Protein AF-A0A9W6RF99-F1 (afdb_monomer_lite)

Radius of gyration: 25.58 Å; chains: 1; bounding box: 56×23×79 Å

pLDDT: mean 87.83, std 12.97, range [37.12, 98.5]

Structure (mmCIF, N/CA/C/O backbone):
data_AF-A0A9W6RF99-F1
#
_entry.id   AF-A0A9W6RF99-F1
#
loop_
_atom_site.group_PDB
_atom_site.id
_atom_site.type_symbol
_atom_site.label_atom_id
_atom_site.label_alt_id
_atom_site.label_comp_id
_atom_site.label_asym_id
_atom_site.label_entity_id
_atom_site.label_seq_id
_atom_site.pdbx_PDB_ins_code
_atom_site.Cartn_x
_atom_site.Cartn_y
_atom_site.Cartn_z
_atom_site.occupancy
_atom_site.B_iso_or_equiv
_atom_site.auth_seq_id
_atom_site.auth_comp_id
_atom_site.auth_asym_id
_atom_site.auth_atom_id
_atom_site.pdbx_PDB_model_num
ATOM 1 N N . MET A 1 1 ? -36.256 14.049 34.912 1.00 37.12 1 MET A N 1
ATOM 2 C CA . MET A 1 1 ? -34.787 13.949 34.977 1.00 37.12 1 MET A CA 1
ATOM 3 C C . MET A 1 1 ? -34.401 13.049 33.821 1.00 37.12 1 MET A C 1
ATOM 5 O O . MET A 1 1 ? -34.672 11.861 33.878 1.00 37.12 1 MET A O 1
ATOM 9 N N . THR A 1 2 ? -34.014 13.641 32.698 1.00 42.06 2 THR A N 1
ATOM 10 C CA . THR A 1 2 ? -33.744 12.916 31.453 1.00 42.06 2 THR A CA 1
ATOM 11 C C . THR A 1 2 ? -32.398 12.228 31.618 1.00 42.06 2 THR A C 1
ATOM 13 O O . THR A 1 2 ? -31.389 12.909 31.787 1.00 42.06 2 THR A O 1
ATOM 16 N N . GLU A 1 3 ? -32.399 10.896 31.659 1.00 45.94 3 GLU A N 1
ATOM 17 C CA . GLU A 1 3 ? -31.176 10.100 31.619 1.00 45.94 3 GLU A CA 1
ATOM 18 C C . GLU A 1 3 ? -30.317 10.582 30.448 1.00 45.94 3 GLU A C 1
ATOM 20 O O . GLU A 1 3 ? -30.777 10.633 29.305 1.00 45.94 3 GLU A O 1
ATOM 25 N N . LEU A 1 4 ? -29.061 10.931 30.726 1.00 49.78 4 LEU A N 1
ATOM 26 C CA . LEU A 1 4 ? -28.012 10.896 29.718 1.00 49.78 4 L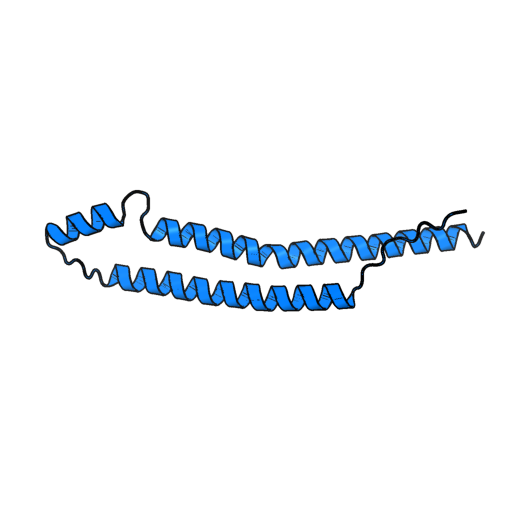EU A CA 1
ATOM 27 C C . LEU A 1 4 ? -27.865 9.424 29.318 1.00 49.78 4 LEU A C 1
ATOM 29 O O . LEU A 1 4 ? -27.016 8.718 29.856 1.00 49.78 4 LEU A O 1
ATOM 33 N N . GLN A 1 5 ? -28.731 8.933 28.429 1.00 55.44 5 GLN A N 1
ATOM 34 C CA . GLN A 1 5 ? -28.505 7.662 27.754 1.00 55.44 5 GLN A CA 1
ATOM 35 C C . GLN A 1 5 ? -27.307 7.876 26.834 1.00 55.44 5 GLN A C 1
ATOM 37 O O . GLN A 1 5 ? -27.436 8.284 25.681 1.00 55.44 5 GLN A O 1
ATOM 42 N N . GLY A 1 6 ? -26.118 7.713 27.415 1.00 58.31 6 GLY A N 1
ATOM 43 C CA . GLY A 1 6 ? -24.863 7.712 26.690 1.00 58.31 6 GLY A CA 1
ATOM 44 C C . GLY A 1 6 ? -24.938 6.679 25.573 1.00 58.31 6 GLY A C 1
ATOM 45 O O . GLY A 1 6 ? -25.513 5.602 25.739 1.00 58.31 6 GLY A O 1
ATOM 46 N N . VAL A 1 7 ? -24.380 7.023 24.417 1.00 67.06 7 VAL A N 1
ATOM 47 C CA . VAL A 1 7 ? -24.238 6.078 23.311 1.00 67.06 7 VAL A CA 1
ATOM 48 C C . VAL A 1 7 ? -23.283 4.983 23.775 1.00 67.06 7 VAL A C 1
ATOM 50 O O . VAL A 1 7 ? -22.081 5.212 23.870 1.00 67.06 7 VAL A O 1
ATOM 53 N N . GLN A 1 8 ? -23.812 3.799 24.084 1.00 72.00 8 GLN A N 1
ATOM 54 C CA . GLN A 1 8 ? -22.971 2.645 24.380 1.00 72.00 8 GLN A CA 1
ATOM 55 C C . GLN A 1 8 ? -22.248 2.195 23.112 1.00 72.00 8 GLN A C 1
ATOM 57 O O . GLN A 1 8 ? -22.869 1.957 22.074 1.00 72.00 8 GLN A O 1
ATOM 62 N N . ILE A 1 9 ? -20.930 2.030 23.214 1.00 76.81 9 ILE A N 1
ATOM 63 C CA . ILE A 1 9 ? -20.148 1.381 22.167 1.00 76.81 9 ILE A CA 1
ATOM 64 C C . ILE A 1 9 ? -20.542 -0.096 22.103 1.00 76.81 9 ILE A C 1
ATOM 66 O O . ILE A 1 9 ? -20.332 -0.859 23.049 1.00 76.81 9 ILE A O 1
ATOM 70 N N . ASP A 1 10 ? -21.046 -0.522 20.946 1.00 85.81 10 ASP A N 1
ATOM 71 C CA . ASP A 1 10 ? -21.163 -1.940 20.628 1.00 85.81 10 ASP A CA 1
ATOM 72 C C . ASP A 1 10 ? -19.773 -2.511 20.315 1.00 85.81 10 ASP A C 1
ATOM 74 O O . ASP A 1 10 ? -19.291 -2.506 19.177 1.00 85.81 10 ASP A O 1
ATOM 78 N N . ASN A 1 11 ? -19.131 -3.029 21.360 1.00 82.56 11 ASN A N 1
ATOM 79 C CA . ASN A 1 11 ? -17.816 -3.659 21.287 1.00 82.56 11 ASN A CA 1
ATOM 80 C C . ASN A 1 11 ? -17.763 -4.836 20.300 1.00 82.56 11 ASN A C 1
ATOM 82 O O . ASN A 1 11 ? -16.707 -5.104 19.728 1.00 82.56 11 ASN A O 1
ATOM 86 N N . THR A 1 12 ? -18.885 -5.524 20.060 1.00 85.06 12 THR A N 1
ATOM 87 C CA . THR A 1 12 ? -18.932 -6.635 19.099 1.00 85.06 12 THR A CA 1
ATOM 88 C C . THR A 1 12 ? -18.837 -6.106 17.675 1.00 85.06 12 THR A C 1
ATOM 90 O O . THR A 1 12 ? -18.038 -6.606 16.879 1.00 85.06 12 THR A O 1
ATOM 93 N N . THR A 1 13 ? -19.623 -5.078 17.353 1.00 88.12 13 THR A N 1
ATOM 94 C CA . THR A 1 13 ? -19.591 -4.431 16.035 1.00 88.12 13 THR A CA 1
ATOM 95 C C . THR A 1 13 ? -18.231 -3.791 15.770 1.00 88.12 13 THR A C 1
ATOM 97 O O . THR A 1 13 ? -17.643 -4.018 14.710 1.00 88.12 13 THR A O 1
ATOM 100 N N . VAL A 1 14 ? -17.677 -3.073 16.751 1.00 88.38 14 VAL A N 1
ATOM 101 C CA . VAL A 1 14 ? -16.343 -2.468 16.635 1.00 88.38 14 VAL A CA 1
ATOM 102 C C . VAL A 1 14 ? -15.256 -3.529 16.467 1.00 88.38 14 VAL A C 1
ATOM 104 O O . VAL A 1 14 ? -14.413 -3.400 15.581 1.00 88.38 14 VAL A O 1
ATOM 107 N N . GLY A 1 15 ? -15.297 -4.609 17.252 1.00 89.19 15 GLY A N 1
ATOM 108 C CA . GLY A 1 15 ? -14.343 -5.712 17.137 1.00 89.19 15 GLY A CA 1
ATOM 109 C C . GLY A 1 15 ? -14.348 -6.345 15.745 1.00 89.19 15 GLY A C 1
ATOM 110 O O . GLY A 1 15 ? -13.290 -6.497 15.137 1.00 89.19 15 GLY A O 1
ATOM 111 N N . ARG A 1 16 ? -15.535 -6.636 15.193 1.00 92.56 16 ARG A N 1
ATOM 112 C CA . ARG A 1 16 ? -15.677 -7.168 13.824 1.00 92.56 16 ARG A CA 1
ATOM 113 C C . ARG A 1 16 ? -15.132 -6.204 12.773 1.00 92.56 16 ARG A C 1
ATOM 115 O O . ARG A 1 16 ? -14.420 -6.639 11.871 1.00 92.56 16 ARG A O 1
ATOM 122 N N . GLY A 1 17 ? -15.445 -4.914 12.899 1.00 93.19 17 GLY A N 1
ATOM 123 C CA . GLY A 1 17 ? -14.955 -3.878 11.990 1.00 93.19 17 GLY A CA 1
ATOM 124 C C . GLY A 1 17 ? -13.429 -3.772 11.996 1.00 93.19 17 GLY A C 1
ATOM 125 O O . GLY A 1 17 ? -12.816 -3.758 10.932 1.00 93.19 17 GLY A O 1
ATOM 126 N N . LEU A 1 18 ? -12.809 -3.779 13.180 1.00 92.88 18 LEU A N 1
ATOM 127 C CA . LEU A 1 18 ? -11.351 -3.750 13.322 1.00 92.88 18 LEU A CA 1
ATOM 128 C C . LEU A 1 18 ? -10.691 -5.005 12.737 1.00 92.88 18 LEU A C 1
ATOM 130 O O . LEU A 1 18 ? -9.703 -4.886 12.022 1.00 92.88 18 LEU A O 1
ATOM 134 N N . SER A 1 19 ? -11.249 -6.198 12.963 1.00 93.00 19 SER A N 1
ATOM 135 C CA . SER A 1 19 ? -10.719 -7.430 12.358 1.00 93.00 19 SER A CA 1
ATOM 136 C C . SER A 1 19 ? -10.825 -7.434 10.828 1.00 93.00 19 SER A C 1
ATOM 138 O O . SER A 1 19 ? -9.901 -7.879 10.143 1.00 93.00 19 SER A O 1
ATOM 140 N N . ALA A 1 20 ? -11.934 -6.926 10.280 1.00 94.75 20 ALA A N 1
ATOM 141 C CA . ALA A 1 20 ? -12.100 -6.779 8.836 1.00 94.75 20 ALA A CA 1
ATOM 142 C C . ALA A 1 20 ? -11.103 -5.761 8.256 1.00 94.75 20 ALA A C 1
ATOM 144 O O . ALA A 1 20 ? -10.500 -6.020 7.215 1.00 94.75 20 ALA A O 1
ATOM 145 N N . TRP A 1 21 ? -10.880 -4.643 8.957 1.00 95.12 21 TRP A N 1
ATOM 146 C CA . TRP A 1 21 ? -9.879 -3.643 8.586 1.00 95.12 21 TRP A CA 1
ATOM 147 C C . TRP A 1 21 ? -8.462 -4.216 8.582 1.00 95.12 21 TRP A C 1
ATOM 149 O O . TRP A 1 21 ? -7.736 -4.032 7.607 1.00 95.12 21 TRP A O 1
ATOM 159 N N . ASP A 1 22 ? -8.068 -4.937 9.634 1.00 94.00 22 ASP A N 1
ATOM 160 C CA . ASP A 1 22 ? -6.735 -5.544 9.739 1.00 94.00 22 ASP A CA 1
ATOM 161 C C . ASP A 1 22 ? -6.488 -6.529 8.584 1.00 94.00 22 ASP A C 1
ATOM 163 O O . ASP A 1 22 ? -5.420 -6.519 7.973 1.00 94.00 22 ASP A O 1
ATOM 167 N N . THR A 1 23 ? -7.500 -7.328 8.231 1.00 96.56 23 THR A N 1
ATOM 168 C CA . THR A 1 23 ? -7.422 -8.273 7.104 1.00 96.56 23 THR A CA 1
ATOM 169 C C . THR A 1 23 ? -7.237 -7.536 5.777 1.00 96.56 23 THR A C 1
ATOM 171 O O . THR A 1 23 ? -6.282 -7.804 5.049 1.00 96.56 23 THR A O 1
ATOM 174 N N . MET A 1 24 ? -8.114 -6.570 5.487 1.00 97.50 24 MET A N 1
ATOM 175 C CA . MET A 1 24 ? -8.096 -5.805 4.237 1.00 97.50 24 MET A CA 1
ATOM 176 C C . MET A 1 24 ? -6.806 -4.995 4.079 1.00 97.50 24 MET A C 1
ATOM 178 O O . MET A 1 24 ? -6.189 -5.016 3.017 1.00 97.50 24 MET A O 1
ATOM 182 N N . SER A 1 25 ? -6.370 -4.303 5.133 1.00 97.12 25 SER A N 1
ATOM 183 C CA . SER A 1 25 ? -5.169 -3.463 5.088 1.00 97.12 25 SER A CA 1
ATOM 184 C C . SER A 1 25 ? -3.889 -4.289 4.939 1.00 97.12 25 SER A C 1
ATOM 186 O O . SER A 1 25 ? -3.001 -3.898 4.182 1.00 97.12 25 SER A O 1
ATOM 188 N N . SER A 1 26 ? -3.817 -5.466 5.571 1.00 96.50 26 SER A N 1
ATOM 189 C CA . SER A 1 26 ? -2.694 -6.398 5.397 1.00 96.50 26 SER A CA 1
ATOM 190 C C . SER A 1 26 ? -2.637 -6.969 3.979 1.00 96.50 26 SER A C 1
ATOM 192 O O . SER A 1 26 ? -1.561 -7.059 3.381 1.00 96.50 26 SER A O 1
ATOM 194 N N . GLU A 1 27 ? -3.790 -7.336 3.413 1.00 98.06 27 GLU A N 1
ATOM 195 C CA . GLU A 1 27 ? -3.878 -7.806 2.030 1.00 98.06 27 GLU A CA 1
ATOM 196 C C . GLU A 1 27 ? -3.464 -6.706 1.046 1.00 98.06 27 GLU A C 1
ATOM 198 O O . GLU A 1 27 ? -2.605 -6.941 0.192 1.00 98.06 27 GLU A O 1
ATOM 203 N N . LEU A 1 28 ? -3.983 -5.487 1.227 1.00 98.06 28 LEU A N 1
ATOM 204 C CA . LEU A 1 28 ? -3.608 -4.316 0.437 1.00 98.06 28 LEU A CA 1
ATOM 205 C C . LEU A 1 28 ? -2.097 -4.059 0.493 1.00 98.06 28 LEU A C 1
ATOM 207 O O . LEU A 1 28 ? -1.474 -3.864 -0.551 1.00 98.06 28 LEU A O 1
ATOM 211 N N . GLN A 1 29 ? -1.493 -4.107 1.684 1.00 98.12 29 GLN A N 1
ATOM 212 C CA . GLN A 1 29 ? -0.052 -3.927 1.853 1.00 98.12 29 GLN A CA 1
ATOM 213 C C . GLN A 1 29 ? 0.752 -4.996 1.106 1.00 98.12 29 GLN A C 1
ATOM 215 O O . GLN A 1 29 ? 1.712 -4.670 0.403 1.00 98.12 29 GLN A O 1
ATOM 220 N N . SER A 1 30 ? 0.337 -6.263 1.195 1.00 98.25 30 SER A N 1
ATOM 221 C CA . SER A 1 30 ? 0.987 -7.361 0.474 1.00 98.25 30 SER A CA 1
ATOM 222 C C . SER A 1 30 ? 0.874 -7.202 -1.043 1.00 98.25 30 SER A C 1
ATOM 224 O O . SER A 1 30 ? 1.865 -7.358 -1.760 1.00 98.25 30 SER A O 1
ATOM 226 N N . MET A 1 31 ? -0.324 -6.888 -1.545 1.00 98.44 31 MET A N 1
ATOM 227 C CA . MET A 1 31 ? -0.573 -6.693 -2.975 1.00 98.44 31 MET A CA 1
ATOM 228 C C . MET A 1 31 ? 0.224 -5.514 -3.527 1.00 98.44 31 MET A C 1
ATOM 230 O O . MET A 1 31 ? 0.844 -5.635 -4.583 1.00 98.44 31 MET A O 1
ATOM 234 N N . TRP A 1 32 ? 0.243 -4.398 -2.800 1.00 98.31 32 TRP A N 1
ATOM 235 C CA . TRP A 1 32 ? 0.968 -3.206 -3.209 1.00 98.31 32 TRP A CA 1
ATOM 236 C C . TRP A 1 32 ? 2.479 -3.442 -3.255 1.00 98.31 32 TRP A C 1
ATOM 238 O O . TRP A 1 32 ? 3.104 -3.133 -4.267 1.00 98.31 32 TRP A O 1
ATOM 248 N N . SER A 1 33 ? 3.057 -4.067 -2.221 1.00 98.25 33 SER A N 1
ATOM 249 C CA . SER A 1 33 ? 4.490 -4.402 -2.208 1.00 98.25 33 SER A CA 1
ATOM 250 C C . SER A 1 33 ? 4.874 -5.248 -3.424 1.00 98.25 33 SER A C 1
ATOM 252 O O . SER A 1 33 ? 5.826 -4.922 -4.124 1.00 98.25 33 SER A O 1
ATOM 254 N N . LYS A 1 34 ? 4.080 -6.282 -3.740 1.00 98.50 34 LYS A N 1
ATOM 255 C CA . LYS A 1 34 ? 4.311 -7.133 -4.919 1.00 98.50 34 LYS A CA 1
ATOM 256 C C . LYS A 1 34 ? 4.227 -6.353 -6.231 1.00 98.50 34 LYS A C 1
ATOM 258 O O . LYS A 1 34 ? 4.985 -6.634 -7.156 1.00 98.50 34 LYS A O 1
ATOM 263 N N . ALA A 1 35 ? 3.301 -5.400 -6.334 1.00 98.25 35 ALA A N 1
ATOM 264 C CA . ALA A 1 35 ? 3.160 -4.570 -7.524 1.00 98.25 35 ALA A CA 1
ATOM 265 C C . ALA A 1 35 ? 4.375 -3.648 -7.716 1.00 98.25 35 ALA A C 1
ATOM 267 O O . ALA A 1 35 ? 4.906 -3.575 -8.822 1.00 98.25 35 ALA A O 1
ATOM 268 N N . VAL A 1 36 ? 4.849 -3.006 -6.643 1.00 98.31 36 VAL A N 1
ATOM 269 C CA . VAL A 1 36 ? 6.058 -2.166 -6.661 1.00 98.31 36 VAL A CA 1
ATOM 270 C C . VAL A 1 36 ? 7.283 -2.984 -7.066 1.00 98.31 36 VAL A C 1
ATOM 272 O O . VAL A 1 36 ? 8.010 -2.582 -7.975 1.00 98.31 36 VAL A O 1
ATOM 275 N N . ASP A 1 37 ? 7.477 -4.157 -6.460 1.00 98.19 37 ASP A N 1
ATOM 276 C CA . ASP A 1 37 ? 8.589 -5.050 -6.804 1.00 98.19 37 ASP A CA 1
ATOM 277 C C . ASP A 1 37 ? 8.536 -5.458 -8.281 1.00 98.19 37 ASP A C 1
ATOM 279 O O . ASP A 1 37 ? 9.556 -5.478 -8.971 1.00 98.19 37 ASP A O 1
ATOM 283 N N . ARG A 1 38 ? 7.333 -5.720 -8.811 1.00 97.75 38 ARG A N 1
ATOM 284 C CA . ARG A 1 38 ? 7.166 -6.068 -10.225 1.00 97.75 38 ARG A CA 1
ATOM 285 C C . ARG A 1 38 ? 7.47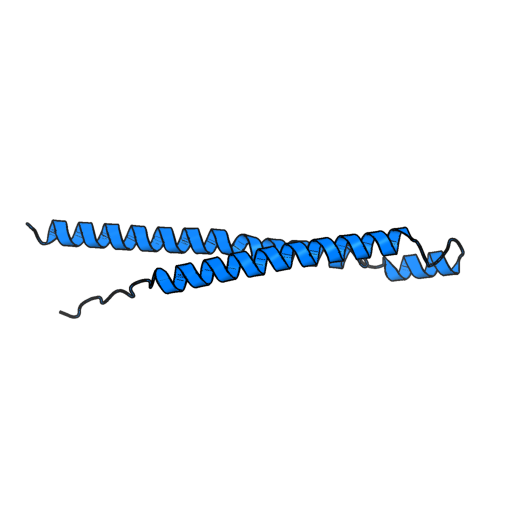5 -4.901 -11.159 1.00 97.75 38 ARG A C 1
ATOM 287 O O . ARG A 1 38 ? 8.104 -5.130 -12.189 1.00 97.75 38 ARG A O 1
ATOM 294 N N . VAL A 1 39 ? 7.052 -3.680 -10.828 1.00 96.00 39 VAL A N 1
ATOM 295 C CA . VAL A 1 39 ? 7.379 -2.475 -11.614 1.00 96.00 39 VAL A CA 1
ATOM 296 C C . VAL A 1 39 ? 8.890 -2.268 -11.667 1.00 96.00 39 VAL A C 1
ATOM 298 O 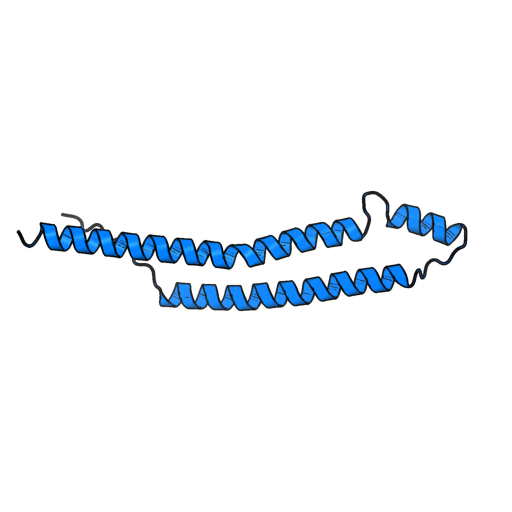O . VAL A 1 39 ? 9.435 -2.029 -12.742 1.00 96.00 39 VAL A O 1
ATOM 301 N N . ARG A 1 40 ? 9.577 -2.416 -10.532 1.00 95.88 40 ARG A N 1
ATOM 302 C CA . ARG A 1 40 ? 11.038 -2.284 -10.456 1.00 95.88 40 ARG A CA 1
ATOM 303 C C . ARG A 1 40 ? 11.752 -3.334 -11.287 1.00 95.88 40 ARG A C 1
ATOM 305 O O . ARG A 1 40 ? 12.569 -2.964 -12.119 1.00 95.88 40 ARG A O 1
ATOM 312 N N . ALA A 1 41 ? 11.360 -4.600 -11.159 1.00 96.38 41 ALA A N 1
ATOM 313 C CA . ALA A 1 41 ? 11.920 -5.676 -11.971 1.00 96.38 41 ALA A CA 1
ATOM 314 C C . ALA A 1 41 ? 11.745 -5.415 -13.481 1.00 96.38 41 ALA A C 1
ATOM 316 O O . ALA A 1 41 ? 12.688 -5.566 -14.248 1.00 96.38 41 ALA A O 1
ATOM 317 N N . LEU A 1 42 ? 10.562 -4.959 -13.911 1.00 94.44 42 LEU A N 1
ATOM 318 C CA . LEU A 1 42 ? 10.308 -4.619 -15.318 1.00 94.44 42 LEU A CA 1
ATOM 319 C C . LEU A 1 42 ? 11.156 -3.437 -15.809 1.00 94.44 42 LEU A C 1
ATOM 321 O O . LEU A 1 42 ? 11.560 -3.409 -16.968 1.00 94.44 42 LEU A O 1
ATOM 325 N N . ASN A 1 43 ? 11.421 -2.459 -14.944 1.00 93.12 43 ASN A N 1
ATOM 326 C CA . ASN A 1 43 ? 12.302 -1.345 -15.280 1.00 93.12 43 ASN A CA 1
ATOM 327 C C . ASN A 1 43 ? 13.778 -1.787 -15.328 1.00 93.12 43 ASN A C 1
ATOM 329 O O . ASN A 1 43 ? 14.525 -1.311 -16.176 1.00 93.12 43 ASN A O 1
ATOM 333 N N . GLU A 1 44 ? 14.205 -2.710 -14.463 1.00 92.31 44 GLU A N 1
ATOM 334 C CA . GLU A 1 44 ? 15.566 -3.271 -14.462 1.00 92.31 44 GLU A CA 1
ATOM 335 C C . GLU A 1 44 ? 15.870 -4.108 -15.711 1.00 92.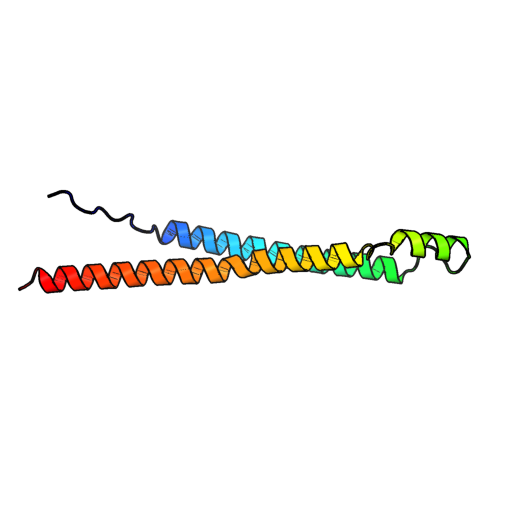31 44 GLU A C 1
ATOM 337 O O . GLU A 1 44 ? 17.005 -4.107 -16.182 1.00 92.31 44 GLU A O 1
ATOM 342 N N . GLU A 1 45 ? 14.861 -4.770 -16.289 1.00 93.81 45 GLU A N 1
ATOM 343 C CA . GLU A 1 45 ? 14.981 -5.467 -17.579 1.00 93.81 45 GLU A CA 1
ATOM 344 C C . GLU A 1 45 ? 15.359 -4.512 -18.733 1.00 93.81 45 GLU A C 1
ATOM 346 O O . GLU A 1 45 ? 15.820 -4.973 -19.777 1.00 93.81 45 GLU A O 1
ATOM 351 N N . ALA A 1 46 ? 15.181 -3.195 -18.551 1.00 90.25 46 ALA A N 1
ATOM 352 C CA . ALA A 1 46 ? 15.502 -2.138 -19.510 1.00 90.25 46 ALA A CA 1
ATOM 353 C C . ALA A 1 46 ? 15.075 -2.462 -20.962 1.00 90.25 46 ALA A C 1
ATOM 355 O O . ALA A 1 46 ? 15.887 -2.367 -21.890 1.00 90.25 46 ALA A O 1
ATOM 356 N N . PRO A 1 47 ? 13.792 -2.813 -21.207 1.00 89.12 47 PRO A N 1
ATOM 357 C CA . PRO A 1 47 ? 13.321 -3.283 -22.516 1.00 89.12 47 PRO A CA 1
ATOM 358 C C . PRO A 1 47 ? 13.446 -2.239 -23.638 1.00 89.12 47 PRO A C 1
ATOM 360 O O . PRO A 1 47 ? 13.291 -2.567 -24.812 1.00 89.12 47 PRO A O 1
ATOM 363 N N . TRP A 1 48 ? 13.710 -0.980 -23.289 1.00 90.56 48 TRP A N 1
ATOM 364 C CA . TRP A 1 48 ? 13.919 0.127 -24.220 1.00 90.56 48 TRP A CA 1
ATOM 365 C C . TRP A 1 48 ? 15.309 0.132 -24.885 1.00 90.56 48 TRP A C 1
ATOM 367 O O . TRP A 1 48 ? 15.500 0.870 -25.849 1.00 90.56 48 TRP A O 1
ATOM 377 N N . GLY A 1 49 ? 16.256 -0.695 -24.425 1.00 89.69 49 GLY A N 1
ATOM 378 C CA . GLY A 1 49 ? 17.595 -0.811 -25.012 1.00 89.69 49 GLY A CA 1
ATOM 379 C C . GLY A 1 49 ? 18.534 0.365 -24.705 1.00 89.69 49 GLY A C 1
ATOM 380 O O . GLY A 1 49 ? 18.169 1.327 -24.031 1.00 89.69 49 GLY A O 1
ATOM 381 N N . ASP A 1 50 ? 19.770 0.283 -25.199 1.00 91.31 50 ASP A N 1
ATOM 382 C CA . ASP A 1 50 ? 20.863 1.237 -24.939 1.00 91.31 50 ASP A CA 1
ATOM 383 C C . ASP A 1 50 ? 21.068 2.286 -26.053 1.00 91.31 50 ASP A C 1
ATOM 385 O O . ASP A 1 50 ? 21.909 3.180 -25.931 1.00 91.31 50 ASP A O 1
ATOM 389 N N . GLY A 1 51 ? 20.277 2.210 -27.127 1.00 94.25 51 GLY A N 1
ATOM 390 C CA . GLY A 1 51 ? 20.289 3.163 -28.236 1.00 94.25 51 GLY A CA 1
ATOM 391 C C . GLY A 1 51 ? 19.737 4.550 -27.881 1.00 94.25 51 GLY A C 1
ATOM 392 O O . GLY A 1 51 ? 19.159 4.781 -26.815 1.00 94.25 51 GLY A O 1
ATOM 393 N N . THR A 1 52 ? 19.875 5.499 -28.811 1.00 94.56 52 THR A N 1
ATOM 394 C CA . THR A 1 52 ? 19.393 6.885 -28.640 1.00 94.56 52 THR A CA 1
ATOM 395 C C . THR A 1 52 ? 17.878 6.950 -28.424 1.00 94.56 52 THR A C 1
ATOM 397 O O . THR A 1 52 ? 17.385 7.785 -27.661 1.00 94.56 52 THR A O 1
ATOM 400 N N . GLU A 1 53 ? 17.136 6.034 -29.039 1.00 94.69 53 GLU A N 1
ATOM 401 C CA . GLU A 1 53 ? 15.697 5.862 -28.870 1.00 94.69 53 GLU A CA 1
ATOM 402 C C . GLU A 1 53 ? 15.361 5.405 -27.445 1.00 94.69 53 GLU A C 1
ATOM 404 O O . GLU A 1 53 ? 14.471 5.974 -26.811 1.00 94.69 53 GLU A O 1
ATOM 409 N N . GLY A 1 54 ? 16.117 4.438 -26.916 1.00 95.12 54 GLY A N 1
ATOM 410 C CA . GLY A 1 54 ? 15.959 3.928 -25.555 1.00 95.12 54 GLY A CA 1
ATOM 411 C C . GLY A 1 54 ? 16.251 4.988 -24.497 1.00 95.12 54 GLY A C 1
ATOM 412 O O . GLY A 1 54 ? 15.462 5.183 -23.572 1.00 95.12 54 GLY A O 1
ATOM 413 N N . ALA A 1 55 ? 17.326 5.756 -24.684 1.00 94.19 55 ALA A N 1
ATOM 414 C CA . ALA A 1 55 ? 17.658 6.887 -23.819 1.00 94.19 55 ALA A CA 1
ATOM 415 C C . ALA A 1 55 ? 16.569 7.975 -23.835 1.00 94.19 55 ALA A C 1
ATOM 417 O O . ALA A 1 55 ? 16.199 8.506 -22.785 1.00 94.19 55 ALA A O 1
ATOM 418 N N . SER A 1 56 ? 16.020 8.284 -25.015 1.00 96.00 56 SER A N 1
ATOM 419 C CA . SER A 1 56 ? 14.943 9.271 -25.164 1.00 96.00 56 SER A CA 1
ATOM 420 C C . SER A 1 56 ? 13.648 8.803 -24.498 1.00 96.00 56 SER A C 1
ATOM 422 O O . SER A 1 56 ? 13.003 9.581 -23.792 1.00 96.00 56 SER A O 1
ATOM 424 N N . PHE A 1 57 ? 13.293 7.523 -24.666 1.00 95.50 57 PHE A N 1
ATOM 425 C CA . PHE A 1 57 ? 12.159 6.913 -23.977 1.00 95.50 57 PHE A CA 1
ATOM 426 C C . PHE A 1 57 ? 12.334 6.986 -22.461 1.00 95.50 57 PHE A C 1
ATOM 428 O O . PHE A 1 57 ? 11.453 7.502 -21.776 1.00 95.50 57 PHE A O 1
ATOM 435 N N . TRP A 1 58 ? 13.478 6.530 -21.940 1.00 94.38 58 TRP A N 1
ATOM 436 C CA . TRP A 1 58 ? 13.747 6.544 -20.504 1.00 94.38 58 TRP A CA 1
ATOM 437 C C . TRP A 1 58 ? 13.666 7.959 -19.931 1.00 94.38 58 TRP A C 1
ATOM 439 O O . TRP A 1 58 ? 13.025 8.169 -18.904 1.00 94.38 58 TRP A O 1
ATOM 449 N N . SER A 1 59 ? 14.238 8.950 -20.620 1.00 93.94 59 SER A N 1
ATOM 450 C CA . SER A 1 59 ? 14.173 10.345 -20.180 1.00 93.94 59 SER A CA 1
ATOM 451 C C . SER A 1 59 ? 12.738 10.867 -20.081 1.00 93.94 59 SER A C 1
ATOM 453 O O . SER A 1 59 ? 12.447 11.636 -19.167 1.00 93.94 59 SER A O 1
ATOM 455 N N . ALA A 1 60 ? 11.852 10.488 -21.006 1.00 95.31 60 ALA A N 1
ATOM 456 C CA . ALA A 1 60 ? 10.446 10.884 -20.960 1.00 95.31 60 ALA A CA 1
ATOM 457 C C . ALA A 1 60 ? 9.666 10.101 -19.891 1.00 95.31 60 ALA A C 1
ATOM 459 O O . ALA A 1 60 ? 8.864 10.677 -19.161 1.00 95.31 60 ALA A O 1
ATOM 460 N N . TYR A 1 61 ? 9.925 8.800 -19.774 1.00 94.75 61 TYR A N 1
ATOM 461 C CA . TYR A 1 61 ? 9.272 7.899 -18.827 1.00 94.75 61 TYR A CA 1
ATOM 462 C C . TYR A 1 61 ? 9.632 8.206 -17.365 1.00 94.75 61 TYR A C 1
ATOM 464 O O . TYR A 1 61 ? 8.767 8.173 -16.494 1.00 94.75 61 TYR A O 1
ATOM 472 N N . ALA A 1 62 ? 10.890 8.562 -17.096 1.00 93.88 62 ALA A N 1
ATOM 473 C CA . ALA A 1 62 ? 11.379 8.945 -15.772 1.00 93.88 62 ALA A CA 1
ATOM 474 C C . ALA A 1 62 ? 11.152 10.434 -15.438 1.00 93.88 62 ALA A C 1
ATOM 476 O O . ALA A 1 62 ? 11.466 10.877 -14.328 1.00 93.88 62 ALA A O 1
ATOM 477 N N . ALA A 1 63 ? 10.623 11.226 -16.379 1.00 95.56 63 ALA A N 1
ATOM 478 C CA . ALA A 1 63 ? 10.378 12.647 -16.164 1.00 95.56 63 ALA A CA 1
ATOM 479 C C . ALA A 1 63 ? 9.421 12.874 -14.983 1.00 95.56 63 ALA A C 1
ATOM 481 O O . ALA A 1 63 ? 8.473 12.119 -14.768 1.00 95.56 63 ALA A O 1
ATOM 482 N N . ASN A 1 64 ? 9.664 13.944 -14.219 1.00 93.69 64 ASN A N 1
ATOM 483 C CA . ASN A 1 64 ? 8.867 14.309 -13.041 1.00 93.69 64 ASN A CA 1
ATOM 484 C C . ASN A 1 64 ? 8.744 13.175 -12.001 1.00 93.69 64 ASN A C 1
ATOM 486 O O . ASN A 1 64 ? 7.707 13.023 -11.367 1.00 93.69 64 ASN A O 1
ATOM 490 N N . GLY A 1 65 ? 9.799 12.370 -11.840 1.00 90.62 65 GLY A N 1
ATOM 491 C CA . GLY A 1 65 ? 9.861 11.268 -10.873 1.00 90.62 65 GLY A CA 1
ATOM 492 C C . GLY A 1 65 ? 9.367 9.923 -11.412 1.00 90.62 65 GLY A C 1
ATOM 493 O O . GLY A 1 65 ? 9.652 8.890 -10.804 1.00 90.62 65 GLY A O 1
ATOM 494 N N . GLY A 1 66 ? 8.688 9.919 -12.563 1.00 93.50 66 GLY A N 1
ATOM 495 C CA . GLY A 1 66 ? 8.314 8.707 -13.282 1.00 93.50 66 GLY A CA 1
ATOM 496 C C . GLY A 1 66 ? 7.547 7.680 -12.431 1.00 93.50 66 GLY A C 1
ATOM 497 O O . GLY A 1 66 ? 6.815 8.038 -11.503 1.00 93.50 66 GLY A O 1
ATOM 498 N N . PRO A 1 67 ? 7.716 6.380 -12.717 1.00 94.19 67 PRO A N 1
ATOM 499 C CA . PRO A 1 67 ? 7.049 5.307 -11.979 1.00 94.19 67 PRO A CA 1
ATOM 500 C C . PRO A 1 67 ? 7.446 5.226 -10.507 1.00 94.19 67 PRO A C 1
ATOM 502 O O . PRO A 1 67 ? 6.645 4.774 -9.691 1.00 94.19 67 PRO A O 1
ATOM 505 N N . GLU A 1 68 ? 8.659 5.651 -10.144 1.00 94.94 68 GLU A N 1
ATOM 506 C CA . GLU A 1 68 ? 9.098 5.613 -8.747 1.00 94.94 68 GLU A CA 1
ATOM 507 C C . GLU A 1 68 ? 8.323 6.609 -7.886 1.00 94.94 68 GLU A C 1
ATOM 509 O O . GLU A 1 68 ? 8.001 6.290 -6.745 1.00 94.94 68 GLU A O 1
ATOM 514 N N . MET A 1 69 ? 7.926 7.765 -8.430 1.00 96.50 69 MET A N 1
ATOM 515 C CA . MET A 1 69 ? 7.042 8.684 -7.707 1.00 96.50 69 MET A CA 1
ATOM 516 C C . MET A 1 69 ? 5.677 8.046 -7.426 1.00 96.50 69 MET A C 1
ATOM 518 O O . MET A 1 69 ? 5.169 8.144 -6.310 1.00 96.50 69 MET A O 1
ATOM 522 N N . LEU A 1 70 ? 5.108 7.332 -8.403 1.00 94.06 70 LEU A N 1
ATOM 523 C CA . LEU A 1 70 ? 3.869 6.575 -8.211 1.00 94.06 70 LEU A CA 1
ATOM 524 C C . LEU A 1 70 ? 4.042 5.476 -7.149 1.00 94.06 70 LEU A C 1
ATOM 526 O O . LEU A 1 70 ? 3.189 5.323 -6.273 1.00 94.06 70 LEU A O 1
ATOM 530 N N . CYS A 1 71 ? 5.154 4.735 -7.198 1.00 97.44 71 CYS A N 1
ATOM 531 C CA . CYS A 1 71 ? 5.467 3.694 -6.219 1.00 97.44 71 CYS A CA 1
ATOM 532 C C . CYS A 1 71 ? 5.625 4.277 -4.806 1.00 97.44 71 CYS A C 1
ATOM 534 O O . CYS A 1 71 ? 5.117 3.706 -3.838 1.00 97.44 71 CYS A O 1
ATOM 536 N N . ALA A 1 72 ? 6.292 5.424 -4.674 1.00 97.50 72 ALA A N 1
ATOM 537 C CA . ALA A 1 72 ? 6.496 6.105 -3.402 1.00 97.50 72 ALA A CA 1
ATOM 538 C C . ALA A 1 72 ? 5.176 6.619 -2.808 1.00 97.50 72 ALA A C 1
ATOM 540 O O . ALA A 1 72 ? 4.867 6.315 -1.654 1.00 97.50 72 ALA A O 1
ATOM 541 N N . GLU A 1 73 ? 4.362 7.329 -3.595 1.00 97.69 73 GLU A N 1
ATOM 542 C CA . GLU A 1 73 ? 3.081 7.866 -3.122 1.00 97.69 73 GLU A CA 1
ATOM 543 C C . GLU A 1 73 ? 2.080 6.765 -2.778 1.00 97.69 73 GLU A C 1
ATOM 545 O O . GLU A 1 73 ? 1.436 6.821 -1.729 1.00 97.69 73 GLU A O 1
ATOM 550 N N . GLY A 1 74 ? 1.984 5.716 -3.597 1.00 97.75 74 GLY A N 1
ATOM 551 C CA . GLY A 1 74 ? 1.124 4.587 -3.257 1.00 97.75 74 GLY A CA 1
ATOM 552 C C . GLY A 1 74 ? 1.607 3.852 -2.002 1.00 97.75 74 GLY A C 1
ATOM 553 O O . GLY A 1 74 ? 0.788 3.484 -1.164 1.00 97.75 74 GLY A O 1
ATOM 554 N N . THR A 1 75 ? 2.924 3.742 -1.785 1.00 98.25 75 THR A N 1
ATOM 555 C CA . THR A 1 75 ? 3.474 3.170 -0.541 1.00 98.25 75 THR A CA 1
ATOM 556 C C . THR A 1 75 ? 3.108 4.019 0.671 1.00 98.25 75 THR A C 1
ATOM 558 O O . THR A 1 75 ? 2.704 3.476 1.701 1.00 98.25 75 THR A O 1
ATOM 561 N N . ARG A 1 76 ? 3.194 5.349 0.556 1.00 98.12 76 ARG A N 1
ATOM 562 C CA . ARG A 1 76 ? 2.770 6.273 1.614 1.00 98.12 76 ARG A CA 1
ATOM 563 C C . ARG A 1 76 ? 1.291 6.078 1.960 1.00 98.12 76 ARG A C 1
ATOM 565 O O . ARG A 1 76 ? 0.973 5.886 3.129 1.00 98.12 76 ARG A O 1
ATOM 572 N N . LEU A 1 77 ? 0.410 6.065 0.959 1.00 98.06 77 LEU A N 1
ATOM 573 C CA . LEU A 1 77 ? -1.036 5.903 1.155 1.00 98.06 77 LEU A CA 1
ATOM 574 C C . LEU A 1 77 ? -1.397 4.551 1.781 1.00 98.06 77 LEU A C 1
ATOM 576 O O . LEU A 1 77 ? -2.210 4.486 2.701 1.00 98.06 77 LEU A O 1
ATOM 580 N N . VAL A 1 78 ? -0.773 3.467 1.320 1.00 98.19 78 VAL A N 1
ATOM 581 C CA . VAL A 1 78 ? -0.985 2.129 1.890 1.00 98.19 78 VAL A CA 1
ATOM 582 C C . VAL A 1 78 ? -0.537 2.081 3.350 1.00 98.19 78 VAL A C 1
ATOM 584 O O . VAL A 1 78 ? -1.261 1.553 4.192 1.00 98.19 78 VAL A O 1
ATOM 587 N N . ASN A 1 79 ? 0.604 2.688 3.681 1.00 96.69 79 ASN A N 1
ATOM 588 C CA . ASN A 1 79 ? 1.064 2.778 5.066 1.00 96.69 79 ASN A CA 1
ATOM 589 C C . ASN A 1 79 ? 0.112 3.609 5.938 1.00 96.69 79 ASN A C 1
ATOM 591 O O . ASN A 1 79 ? -0.151 3.233 7.078 1.00 96.69 79 ASN A O 1
ATOM 595 N N . GLU A 1 80 ? -0.440 4.707 5.418 1.00 96.56 80 GLU A N 1
ATOM 596 C CA . GLU A 1 80 ? -1.465 5.487 6.122 1.00 96.56 80 GLU A CA 1
ATOM 597 C C . GLU A 1 80 ? -2.702 4.634 6.431 1.00 96.56 80 GLU A C 1
ATOM 599 O O . GLU A 1 80 ? -3.146 4.611 7.577 1.00 96.56 80 GLU A O 1
ATOM 604 N N . ILE A 1 81 ? -3.202 3.860 5.461 1.00 96.00 81 ILE A N 1
ATOM 605 C CA . ILE A 1 81 ? -4.346 2.949 5.648 1.00 96.00 81 ILE A CA 1
ATOM 606 C C . ILE A 1 81 ? -4.053 1.891 6.722 1.00 96.00 81 ILE A C 1
ATOM 608 O O . ILE A 1 81 ? -4.879 1.657 7.607 1.00 96.00 81 ILE A O 1
ATOM 612 N N . VAL A 1 82 ? -2.873 1.268 6.685 1.00 95.25 82 VAL A N 1
ATOM 613 C CA . VAL A 1 82 ? -2.462 0.271 7.689 1.00 95.25 82 VAL A CA 1
ATOM 614 C C . VAL A 1 82 ? -2.417 0.892 9.090 1.00 95.25 82 VAL A C 1
ATOM 616 O O . VAL A 1 82 ? -2.901 0.299 10.055 1.00 95.25 82 VAL A O 1
ATOM 619 N N . ASN A 1 83 ? -1.913 2.121 9.208 1.00 93.31 83 ASN A N 1
ATOM 620 C CA . ASN A 1 83 ? -1.741 2.796 10.494 1.00 93.31 83 ASN A CA 1
ATOM 621 C C . ASN A 1 83 ? -3.052 3.292 11.130 1.00 93.31 83 ASN A C 1
ATOM 623 O O . ASN A 1 83 ? -3.094 3.496 12.344 1.00 93.31 83 ASN A O 1
ATOM 627 N N . VAL A 1 84 ? -4.137 3.431 10.362 1.00 92.56 84 VAL A N 1
ATOM 628 C CA . VAL A 1 84 ? -5.456 3.819 10.898 1.00 92.56 84 VAL A CA 1
ATOM 629 C C . VAL A 1 84 ? -6.004 2.777 11.882 1.00 92.56 84 VAL A C 1
ATOM 631 O O . VAL A 1 84 ? -6.616 3.148 12.885 1.00 92.56 84 VAL A O 1
ATOM 634 N N . GLY A 1 85 ? -5.764 1.481 11.651 1.00 89.50 85 GLY A N 1
ATOM 635 C CA . GLY A 1 85 ? -6.284 0.396 12.496 1.00 89.50 85 GLY A CA 1
ATOM 636 C C . GLY A 1 85 ? -5.846 0.505 13.967 1.00 89.50 85 GLY A C 1
ATOM 637 O O . GLY A 1 85 ? -6.699 0.544 14.861 1.00 89.50 85 GLY A O 1
ATOM 638 N N . PRO A 1 86 ? -4.532 0.605 14.254 1.00 89.12 86 PRO A N 1
ATOM 639 C CA . PRO A 1 86 ? -4.020 0.887 15.593 1.00 89.12 86 PRO A CA 1
ATOM 640 C C . PRO A 1 86 ? -4.611 2.151 16.228 1.00 89.12 86 PRO A C 1
ATOM 642 O O . PRO A 1 86 ? -5.040 2.096 17.381 1.00 89.12 86 PRO A O 1
ATOM 645 N N . THR A 1 87 ? -4.700 3.259 15.482 1.00 88.81 87 THR A N 1
ATOM 646 C CA . THR A 1 87 ? -5.278 4.515 15.986 1.00 88.81 87 THR A CA 1
ATOM 647 C C . THR A 1 87 ? -6.729 4.331 16.427 1.00 88.81 87 THR A C 1
ATOM 649 O O . THR A 1 87 ? -7.081 4.715 17.542 1.00 88.81 87 THR A O 1
ATOM 652 N N . LEU A 1 88 ? -7.559 3.683 15.603 1.00 87.38 88 LEU A N 1
ATOM 653 C CA . LEU A 1 88 ? -8.958 3.407 15.937 1.00 87.38 88 LEU A CA 1
ATOM 654 C C . LEU A 1 88 ? -9.085 2.526 17.183 1.00 87.38 88 LEU A C 1
ATOM 656 O O . LEU A 1 88 ? -9.911 2.802 18.055 1.00 87.38 88 LEU A O 1
ATOM 660 N N . ARG A 1 89 ? -8.244 1.495 17.304 1.00 87.38 89 ARG A N 1
ATOM 661 C CA . ARG A 1 89 ? -8.230 0.601 18.470 1.00 87.38 89 ARG A CA 1
ATOM 662 C C . ARG A 1 89 ? -7.917 1.361 19.758 1.00 87.38 89 ARG A C 1
ATOM 664 O O . ARG A 1 89 ? -8.637 1.198 20.741 1.00 87.38 89 ARG A O 1
ATOM 671 N N . THR A 1 90 ? -6.900 2.220 19.740 1.00 88.44 90 THR A N 1
ATOM 672 C CA . THR A 1 90 ? -6.559 3.071 20.887 1.00 88.44 90 THR A CA 1
ATOM 673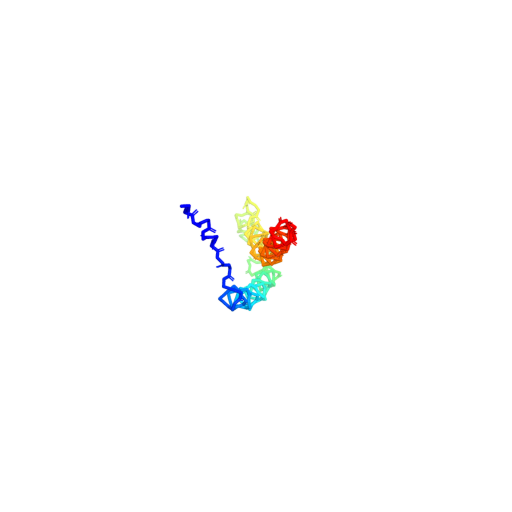 C C . THR A 1 90 ? -7.699 4.025 21.236 1.00 88.44 90 THR A C 1
ATOM 675 O O . THR A 1 90 ? -8.055 4.144 22.406 1.00 88.44 90 THR A O 1
ATOM 678 N N . SER A 1 91 ? -8.328 4.665 20.245 1.00 86.94 91 SER A N 1
ATOM 679 C CA . SER A 1 91 ? -9.472 5.551 20.487 1.00 86.94 91 SER A CA 1
ATOM 680 C C . SER A 1 91 ? -10.641 4.822 21.156 1.00 86.94 91 SER A C 1
ATOM 682 O O . SER A 1 91 ? -11.176 5.316 22.146 1.00 86.94 91 SER A O 1
ATOM 684 N N . VAL A 1 92 ? -10.999 3.626 20.681 1.00 86.62 92 VAL A N 1
ATOM 685 C CA . VAL A 1 92 ? -12.084 2.813 21.263 1.00 86.62 92 VAL A CA 1
ATOM 686 C C . VAL A 1 92 ? -11.760 2.387 22.697 1.00 86.62 92 VAL A C 1
ATOM 688 O O . VAL A 1 92 ? -12.616 2.483 23.578 1.00 86.62 92 VAL A O 1
ATOM 691 N N . GLN A 1 93 ? -10.527 1.940 22.950 1.00 86.00 93 GLN A N 1
ATOM 692 C CA . GLN A 1 93 ? -10.076 1.544 24.288 1.00 86.00 93 GLN A CA 1
ATOM 693 C C . GLN A 1 93 ? -10.132 2.713 25.275 1.00 86.00 93 GLN A C 1
ATOM 695 O O . GLN A 1 93 ? -10.604 2.542 26.402 1.00 86.00 93 GLN A O 1
ATOM 700 N N . ASN A 1 94 ? -9.700 3.900 24.842 1.00 85.50 94 ASN A N 1
ATOM 701 C CA . ASN A 1 94 ? -9.741 5.108 25.660 1.00 85.50 94 ASN A CA 1
ATOM 702 C C . ASN A 1 94 ? -11.181 5.486 26.017 1.00 85.50 94 ASN A C 1
ATOM 704 O O . ASN A 1 94 ? -11.472 5.679 27.193 1.00 85.50 94 ASN A O 1
ATOM 708 N N . ILE A 1 95 ? -12.089 5.514 25.033 1.00 84.06 95 ILE A N 1
ATOM 709 C CA . ILE A 1 95 ? -13.502 5.854 25.269 1.00 84.06 95 ILE A CA 1
ATOM 710 C C . ILE A 1 95 ? -14.144 4.853 26.238 1.00 84.06 95 ILE A C 1
ATOM 712 O O . ILE A 1 95 ? -14.737 5.255 27.235 1.00 84.06 95 ILE A O 1
ATOM 716 N N . THR A 1 96 ? -13.942 3.553 26.011 1.00 81.56 96 THR A N 1
ATOM 717 C CA . THR A 1 96 ? -14.500 2.495 26.872 1.00 81.56 96 THR A CA 1
ATOM 718 C C . THR A 1 96 ? -13.993 2.606 28.315 1.00 81.56 96 THR A C 1
ATOM 720 O O . THR A 1 96 ? -14.753 2.422 29.267 1.00 81.56 96 THR A O 1
ATOM 723 N N . SER A 1 97 ? -12.712 2.939 28.496 1.00 80.38 97 SER A N 1
ATOM 724 C CA . SER A 1 97 ? -12.110 3.116 29.824 1.00 80.38 97 SER A CA 1
ATOM 725 C C . SER A 1 97 ? -12.655 4.355 30.540 1.00 80.38 97 SER A C 1
ATOM 727 O O . SER A 1 97 ? -12.929 4.309 31.741 1.00 80.38 97 SER A O 1
ATOM 729 N N . THR A 1 98 ? -12.843 5.457 29.809 1.00 83.00 98 THR A N 1
ATOM 730 C CA . THR A 1 98 ? -13.448 6.685 30.336 1.00 83.00 98 THR A CA 1
ATOM 731 C C . THR A 1 98 ? -14.893 6.449 30.774 1.00 83.00 98 THR A C 1
ATOM 733 O O . THR A 1 98 ? -15.236 6.805 31.902 1.00 83.00 98 THR A O 1
ATOM 736 N N . ASP A 1 99 ? -15.709 5.780 29.954 1.00 78.75 99 ASP A N 1
ATOM 737 C CA . ASP A 1 99 ? -17.101 5.455 30.295 1.00 78.75 99 ASP A CA 1
ATOM 738 C C . ASP A 1 99 ? -17.196 4.576 31.551 1.00 78.75 99 ASP A C 1
ATOM 740 O O . ASP A 1 99 ? -18.033 4.814 32.430 1.00 78.75 99 ASP A O 1
ATOM 744 N N . HIS A 1 100 ? -16.298 3.593 31.685 1.00 76.75 100 HIS A N 1
ATOM 745 C CA . HIS A 1 100 ? -16.233 2.747 32.876 1.00 76.75 100 HIS A CA 1
ATOM 746 C C . HIS A 1 100 ? -15.901 3.558 34.141 1.00 76.75 100 HIS A C 1
ATOM 748 O O . HIS A 1 100 ? -16.570 3.414 35.165 1.00 76.75 100 HIS A O 1
ATOM 754 N N . SER A 1 101 ? -14.920 4.462 34.052 1.00 76.69 101 SER A N 1
ATOM 755 C CA . SER A 1 101 ? -14.500 5.331 35.160 1.00 76.69 101 SER A CA 1
ATOM 756 C C . SER A 1 101 ? -15.599 6.309 35.601 1.00 76.69 101 SER A C 1
ATOM 758 O O . SER A 1 101 ? -15.848 6.476 36.802 1.00 76.69 101 SER A O 1
ATOM 760 N N . LEU A 1 102 ? -16.319 6.918 34.647 1.00 77.94 102 LEU A N 1
ATOM 761 C CA . LEU A 1 102 ? -17.463 7.781 34.960 1.00 77.94 102 LEU A CA 1
ATOM 762 C C . LEU A 1 102 ? -18.584 6.996 35.644 1.00 77.94 102 LEU A C 1
ATOM 764 O O . LEU A 1 102 ? -19.104 7.443 36.666 1.00 77.94 102 LEU A O 1
ATOM 768 N N . THR A 1 103 ? -18.920 5.816 35.119 1.00 77.75 103 THR A N 1
ATOM 769 C CA . THR A 1 103 ? -19.956 4.950 35.702 1.00 77.75 103 THR A CA 1
ATOM 770 C C . THR A 1 103 ? -19.610 4.575 37.142 1.00 77.75 103 THR A C 1
ATOM 772 O O . THR A 1 103 ? -20.454 4.672 38.033 1.00 77.75 103 THR A O 1
ATOM 775 N N . GLN A 1 104 ? -18.353 4.208 37.402 1.00 74.25 104 GLN A N 1
ATOM 776 C CA . GLN A 1 104 ? -17.890 3.877 38.748 1.00 74.25 104 GLN A CA 1
ATOM 777 C C . GLN A 1 104 ? -17.970 5.083 39.696 1.00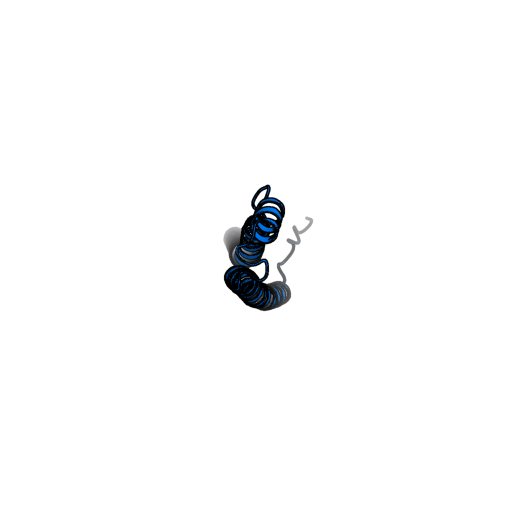 74.25 104 GLN A C 1
ATOM 779 O O . GLN A 1 104 ? -18.426 4.945 40.830 1.00 74.25 104 GLN A O 1
ATOM 784 N N . THR A 1 105 ? -17.584 6.273 39.228 1.00 80.81 105 THR A N 1
ATOM 785 C CA . THR A 1 105 ? -17.659 7.517 40.011 1.00 80.81 105 THR A CA 1
ATOM 786 C C . THR A 1 105 ? -19.101 7.870 40.378 1.00 80.81 105 THR A C 1
ATOM 788 O O . THR A 1 105 ? -19.382 8.200 41.529 1.00 80.81 105 THR A O 1
ATOM 791 N N . ILE A 1 106 ? -20.030 7.760 39.424 1.00 78.81 106 ILE A N 1
ATOM 792 C CA . ILE A 1 106 ? -21.461 8.006 39.656 1.00 78.81 106 ILE A CA 1
ATOM 793 C C . ILE A 1 106 ? -22.017 7.007 40.675 1.00 78.81 106 ILE A C 1
ATOM 795 O O . ILE A 1 106 ? -22.665 7.421 41.635 1.00 78.81 106 ILE A O 1
ATOM 799 N N . ASN A 1 107 ? -21.720 5.714 40.516 1.00 76.38 107 ASN A N 1
ATOM 800 C CA . ASN A 1 107 ? -22.177 4.676 41.442 1.00 76.38 107 ASN A CA 1
ATOM 801 C C . ASN A 1 107 ? -21.654 4.905 42.865 1.00 76.38 107 ASN A C 1
ATOM 803 O O . ASN A 1 107 ? -22.416 4.781 43.824 1.00 76.38 107 ASN A O 1
ATOM 807 N N . ASN A 1 108 ? -20.385 5.293 43.009 1.00 79.50 108 ASN A N 1
ATOM 808 C CA . ASN A 1 108 ? -19.796 5.612 44.308 1.00 79.50 108 ASN A CA 1
ATOM 809 C C . ASN A 1 108 ? -20.464 6.835 44.957 1.00 79.50 108 ASN A C 1
ATOM 811 O O . ASN A 1 108 ? -20.731 6.807 46.153 1.00 79.50 108 ASN A O 1
ATOM 815 N N . ASN A 1 109 ? -20.783 7.877 44.182 1.00 75.50 109 ASN A N 1
ATOM 816 C CA . ASN A 1 109 ? -21.423 9.097 44.689 1.00 75.50 109 ASN A CA 1
ATOM 817 C C . ASN A 1 109 ? -22.916 8.925 45.014 1.00 75.50 109 ASN A C 1
ATOM 819 O O . ASN A 1 109 ? -23.447 9.694 45.805 1.00 75.50 109 ASN A O 1
ATOM 823 N N . MET A 1 110 ? -23.596 7.947 44.406 1.00 67.88 110 MET A N 1
ATOM 824 C CA . MET A 1 110 ? -25.003 7.616 44.692 1.00 67.88 110 MET A CA 1
ATOM 825 C C . MET A 1 110 ? -25.174 6.611 45.842 1.00 67.88 110 MET A C 1
ATOM 827 O O . MET A 1 110 ? -26.298 6.348 46.261 1.00 67.88 110 MET A O 1
ATOM 831 N N . SER A 1 111 ? -24.075 6.020 46.322 1.00 60.31 111 SER A N 1
ATOM 832 C CA . SER A 1 111 ? -24.062 5.039 47.418 1.00 60.31 111 SER A CA 1
ATOM 833 C C . SER A 1 111 ? -23.763 5.667 48.792 1.00 60.31 111 SER A C 1
ATOM 835 O O . SER A 1 111 ? -23.552 4.933 49.759 1.00 60.31 111 SER A O 1
ATOM 837 N N . VAL A 1 112 ? -23.725 7.003 48.870 1.00 50.09 112 VAL A N 1
ATOM 838 C CA . VAL A 1 112 ? -23.526 7.827 50.080 1.00 50.09 112 VAL A CA 1
ATOM 839 C C . VAL A 1 112 ? -24.781 8.655 50.320 1.00 50.09 112 VAL A C 1
ATOM 841 O O . VAL A 1 112 ? -25.182 8.770 51.498 1.00 50.09 112 VAL A O 1
#

Sequence (112 aa):
MTELQGVQIDNTTVGRGLSAWDTMSSELQSMWSKAVDRVRALNEEAPWGDGTEGASFWSAYAANGGPEMLCAEGTRLVNEIVNVGPTLRTSVQNITSTDHSLTQTINNNMSV

Organism: NCBI:txid478107

Secondary structure (DSSP, 8-state):
----------HHHHHHHHHHHHHHHHHHHHHHHHHHHHHHHHHHT-TT-SSHHHHHHHHHHTGGGHHHHHHHHHHHHHHHHHHHHHHHHHHHHHHHHHHHHHHHHHHHHH--

Foldseek 3Di:
DDDPPDDDDPPVVLVVVLVVLLVVLVVLLVVLVVVLVVVVVVVVVLPLDDDPRSVVVCCVQCPPNHVVVVSVVSNVVSVVSNVVSVVSVVVVVVVVVVVVVVVVVVVVVVVD